Protein AF-A0A816LWI3-F1 (afdb_monomer)

Foldseek 3Di:
DPDPPPDDDDAPCVVPVDDPVVVVVVVVVVVVVVVVVVVVVVVVVVVLVVQLVVLVVLLVVLVVVLVVVVVCVVVVHPDDCVVVNVVSVVVNVVSVVSNVD

Secondary structure (DSSP, 8-state):
-------PPPPHHHHHSS-HHHHHHHHHHHHHHHHHHHHHHHHHHHHHHHHHHHHHHHHHHHHHHHHHHHHHHHTT-SS--HHHHHHHHHHHHHHHH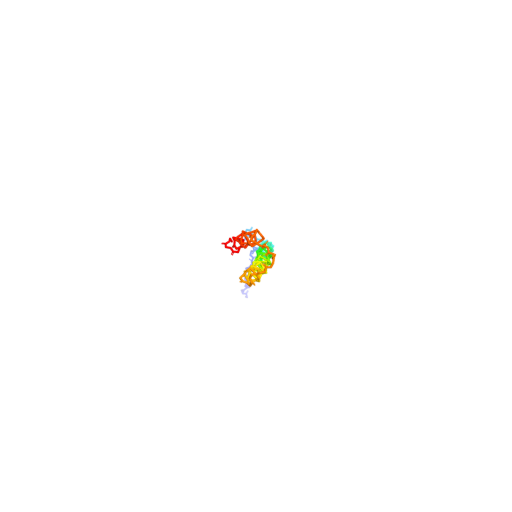HHH-

Radius of gyration: 33.93 Å; Cα contacts (8 Å, |Δi|>4): 37; chains: 1; bounding box: 58×26×106 Å

Nearest PDB structures (foldseek):
  2bde-assembly1_A  TM=7.466E-01  e=4.693E+00  Legionella pneumophila

Structure (mmCIF, N/CA/C/O backbone):
data_AF-A0A816LWI3-F1
#
_entry.id   AF-A0A816LWI3-F1
#
loop_
_atom_site.group_PDB
_atom_site.id
_atom_site.type_symbol
_atom_site.label_atom_id
_atom_site.label_alt_id
_atom_site.label_comp_id
_atom_site.label_asym_id
_atom_site.label_entity_id
_atom_site.label_seq_id
_atom_site.pdbx_PDB_ins_code
_atom_site.Cartn_x
_atom_site.Cartn_y
_atom_site.Cartn_z
_atom_site.occupancy
_atom_site.B_iso_or_equiv
_atom_site.auth_seq_id
_atom_site.auth_comp_id
_atom_site.auth_asym_id
_atom_site.auth_atom_id
_atom_site.pdbx_PDB_model_num
ATOM 1 N N . MET A 1 1 ? 36.207 -16.817 -70.785 1.00 41.12 1 MET A N 1
ATOM 2 C CA . MET A 1 1 ? 35.822 -16.972 -69.367 1.00 41.12 1 MET A CA 1
ATOM 3 C C . MET A 1 1 ? 35.433 -15.603 -68.858 1.00 41.12 1 MET A C 1
ATOM 5 O O . MET A 1 1 ? 36.300 -14.765 -68.648 1.00 41.12 1 MET A O 1
ATOM 9 N N . GLU A 1 2 ? 34.135 -15.339 -68.782 1.00 48.72 2 GLU A N 1
ATOM 10 C CA . GLU A 1 2 ? 33.604 -14.054 -68.339 1.00 48.72 2 GLU A CA 1
ATOM 11 C C . GLU A 1 2 ? 33.621 -14.056 -66.808 1.00 48.72 2 GLU A C 1
ATOM 13 O O . GLU A 1 2 ? 32.827 -14.725 -66.151 1.00 48.72 2 GLU A O 1
ATOM 18 N N . GLY A 1 3 ? 34.654 -13.432 -66.241 1.00 52.66 3 GLY A N 1
ATOM 19 C CA . GLY A 1 3 ? 34.859 -13.381 -64.801 1.00 52.66 3 GLY A CA 1
ATOM 20 C C . GLY A 1 3 ? 33.772 -12.535 -64.153 1.00 52.66 3 GLY A C 1
ATOM 21 O O . GLY A 1 3 ? 33.684 -11.335 -64.411 1.00 52.66 3 GLY A O 1
ATOM 22 N N . SER A 1 4 ? 32.954 -13.156 -63.304 1.00 58.53 4 SER A N 1
ATOM 23 C CA . SER A 1 4 ? 31.945 -12.477 -62.497 1.00 58.53 4 SER A CA 1
ATOM 24 C C . SER A 1 4 ? 32.569 -11.275 -61.783 1.00 58.53 4 SER A C 1
ATOM 26 O O . SER A 1 4 ? 33.384 -11.441 -60.872 1.00 58.53 4 SER A O 1
ATOM 28 N N . LYS A 1 5 ? 32.192 -10.054 -62.188 1.00 63.22 5 LYS A N 1
ATOM 29 C CA . LYS A 1 5 ? 32.515 -8.825 -61.452 1.00 63.22 5 LYS A CA 1
ATOM 30 C C . LYS A 1 5 ? 31.956 -8.981 -60.038 1.00 63.22 5 LYS A C 1
ATOM 32 O O . LYS A 1 5 ? 30.752 -8.852 -59.827 1.00 63.22 5 LYS A O 1
ATOM 37 N N . LYS A 1 6 ? 32.822 -9.276 -59.063 1.00 64.25 6 LYS A N 1
ATOM 38 C CA . LYS A 1 6 ? 32.474 -9.195 -57.640 1.00 64.25 6 LYS A CA 1
ATOM 39 C C . LYS A 1 6 ? 32.053 -7.754 -57.365 1.00 64.25 6 LYS A C 1
ATOM 41 O O . LYS A 1 6 ? 32.897 -6.865 -57.303 1.00 64.25 6 LYS A O 1
ATOM 46 N N . MET A 1 7 ? 30.753 -7.517 -57.223 1.00 63.78 7 MET A N 1
ATOM 47 C CA . MET A 1 7 ? 30.249 -6.250 -56.708 1.00 63.78 7 MET A CA 1
ATOM 48 C C . MET A 1 7 ? 30.772 -6.101 -55.277 1.00 63.78 7 MET A C 1
ATOM 50 O O . MET A 1 7 ? 30.360 -6.843 -54.383 1.00 63.78 7 MET A O 1
ATOM 54 N N . MET A 1 8 ? 31.722 -5.189 -55.061 1.00 64.44 8 MET A N 1
ATOM 55 C CA . MET A 1 8 ? 32.136 -4.811 -53.713 1.00 64.44 8 MET A CA 1
ATOM 56 C C . MET A 1 8 ? 30.920 -4.219 -52.997 1.00 64.44 8 MET A C 1
ATOM 58 O O . MET A 1 8 ? 30.321 -3.251 -53.468 1.00 64.44 8 MET A O 1
ATOM 62 N N . LYS A 1 9 ? 30.516 -4.832 -51.880 1.00 74.69 9 LYS A N 1
ATOM 63 C CA . LYS A 1 9 ? 29.468 -4.269 -51.028 1.00 74.69 9 LYS A CA 1
ATOM 64 C C . LYS A 1 9 ? 30.004 -2.975 -50.415 1.00 74.69 9 LYS A C 1
ATOM 66 O O . LYS A 1 9 ? 31.079 -2.990 -49.819 1.00 74.69 9 LYS A O 1
ATOM 71 N N . ARG A 1 10 ? 29.262 -1.876 -50.577 1.00 75.81 10 ARG A N 1
ATOM 72 C CA . ARG A 1 10 ? 29.559 -0.607 -49.901 1.00 75.81 10 ARG A CA 1
ATOM 73 C C . ARG A 1 10 ? 29.473 -0.805 -48.378 1.00 75.81 10 ARG A C 1
ATOM 75 O O . ARG A 1 10 ? 28.574 -1.530 -47.939 1.00 75.81 10 ARG A O 1
ATOM 82 N N . PRO A 1 11 ? 30.384 -0.221 -47.581 1.00 78.06 11 PRO A N 1
ATOM 83 C CA . PRO A 1 11 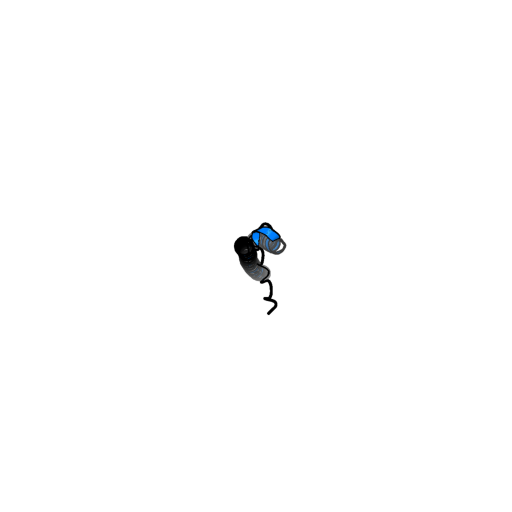? 30.305 -0.253 -46.124 1.00 78.06 11 PRO A CA 1
ATOM 84 C C . PRO A 1 11 ? 28.943 0.236 -45.611 1.00 78.06 11 PRO A C 1
ATOM 86 O O . PRO A 1 11 ? 28.374 1.184 -46.147 1.00 78.06 11 PRO A O 1
ATOM 89 N N . ILE A 1 12 ? 28.427 -0.396 -44.553 1.00 72.75 12 ILE A N 1
ATOM 90 C CA . ILE A 1 12 ? 27.090 -0.119 -43.991 1.00 72.75 12 ILE A CA 1
ATOM 91 C C . ILE A 1 12 ? 26.931 1.365 -43.618 1.00 72.75 12 ILE A C 1
ATOM 93 O O . ILE A 1 12 ? 25.922 1.967 -43.984 1.00 72.75 12 ILE A O 1
ATOM 97 N N . LYS A 1 13 ? 27.957 1.976 -43.009 1.00 78.25 13 LYS A N 1
ATOM 98 C CA . LYS A 1 13 ? 28.001 3.412 -42.696 1.00 78.25 13 LYS A CA 1
ATOM 99 C C . LYS A 1 13 ? 27.710 4.323 -43.881 1.00 78.25 13 LYS A C 1
ATOM 101 O O . LYS A 1 13 ? 27.057 5.346 -43.728 1.00 78.25 13 LYS A O 1
ATOM 106 N N . GLU A 1 14 ? 28.224 3.969 -45.056 1.00 77.88 14 GLU A N 1
ATOM 107 C CA . GLU A 1 14 ? 28.124 4.790 -46.265 1.00 77.88 14 GLU A CA 1
ATOM 108 C C . GLU A 1 14 ? 26.694 4.793 -46.820 1.00 77.88 14 GLU A C 1
ATOM 110 O O . GLU A 1 14 ? 26.246 5.780 -47.393 1.00 77.88 14 GLU A O 1
ATOM 115 N N . VAL A 1 15 ? 25.963 3.691 -46.630 1.00 78.88 15 VAL A N 1
ATOM 116 C CA . VAL A 1 15 ? 24.589 3.531 -47.124 1.00 78.88 15 VAL A CA 1
ATOM 117 C C . VAL A 1 15 ? 23.561 4.036 -46.109 1.00 78.88 15 VAL A C 1
ATOM 119 O O . VAL A 1 15 ? 22.558 4.624 -46.503 1.00 78.88 15 VAL A O 1
ATOM 122 N N . TYR A 1 16 ? 23.798 3.807 -44.816 1.00 77.00 16 TYR A N 1
ATOM 123 C CA . TYR A 1 16 ? 22.810 4.035 -43.757 1.00 77.00 16 TYR A CA 1
ATOM 124 C C . TYR A 1 16 ? 23.164 5.182 -42.800 1.00 77.00 16 TYR A C 1
ATOM 126 O O . TYR A 1 16 ? 22.362 5.517 -41.933 1.00 77.00 16 TYR A O 1
ATOM 134 N N . GLY A 1 17 ? 24.343 5.794 -42.936 1.00 80.94 17 GLY A N 1
ATOM 135 C CA . GLY A 1 17 ? 24.791 6.914 -42.100 1.00 80.94 17 GLY A CA 1
ATOM 136 C C . GLY A 1 17 ? 25.208 6.534 -40.674 1.00 80.94 17 GLY A C 1
ATOM 137 O O . GLY A 1 17 ? 25.691 7.393 -39.939 1.00 80.94 17 GLY A O 1
ATOM 138 N N . SER A 1 18 ? 25.061 5.269 -40.276 1.00 78.50 18 SER A N 1
ATOM 139 C CA . SER A 1 18 ? 25.463 4.742 -38.969 1.00 78.50 18 SER A CA 1
ATOM 140 C C . SER A 1 18 ? 25.967 3.307 -39.083 1.00 78.50 18 SER A C 1
ATOM 142 O O . SER A 1 18 ? 25.612 2.574 -40.012 1.00 78.50 18 SER A O 1
ATOM 144 N N . ASP A 1 19 ? 26.825 2.913 -38.143 1.00 85.56 19 ASP A N 1
ATOM 145 C CA . ASP A 1 19 ? 27.337 1.549 -38.077 1.00 85.56 19 ASP A CA 1
ATOM 146 C C . ASP A 1 19 ? 26.432 0.667 -37.209 1.00 85.56 19 ASP A C 1
ATOM 148 O O . ASP A 1 19 ? 25.739 1.127 -36.300 1.00 85.56 19 ASP A O 1
ATOM 152 N N . ALA A 1 20 ? 26.460 -0.646 -37.452 1.00 83.12 20 ALA A N 1
ATOM 153 C CA . ALA A 1 20 ? 25.672 -1.609 -36.677 1.00 83.12 20 ALA A CA 1
ATOM 154 C C . ALA A 1 20 ? 25.985 -1.555 -35.165 1.00 83.12 20 ALA A C 1
ATOM 156 O O . ALA A 1 20 ? 25.105 -1.793 -34.337 1.00 83.12 20 ALA A O 1
ATOM 157 N N . SER A 1 21 ? 27.221 -1.194 -34.802 1.00 86.31 21 SER A N 1
ATOM 158 C CA . SER A 1 21 ? 27.635 -0.956 -33.417 1.00 86.31 21 SER A CA 1
ATOM 159 C C . SER A 1 21 ? 26.879 0.197 -32.763 1.00 86.31 21 SER A C 1
ATOM 161 O O . SER A 1 21 ? 26.555 0.110 -31.581 1.00 86.31 21 SER A O 1
ATOM 163 N N . ASP A 1 22 ? 26.566 1.253 -33.514 1.00 86.81 22 ASP A N 1
ATOM 164 C CA . ASP A 1 22 ? 25.874 2.434 -32.991 1.00 86.81 22 ASP A CA 1
ATOM 165 C C . ASP A 1 22 ? 24.426 2.078 -32.649 1.00 86.81 22 ASP A C 1
ATOM 167 O O . ASP A 1 22 ? 23.942 2.388 -31.559 1.00 86.81 22 ASP A O 1
ATOM 171 N N . GLY A 1 23 ? 23.764 1.332 -33.541 1.00 86.25 23 GLY A N 1
ATOM 172 C CA . GLY A 1 23 ? 22.430 0.786 -33.294 1.00 86.25 23 GLY A CA 1
ATOM 173 C C . GLY A 1 23 ? 22.398 -0.167 -32.097 1.00 86.25 23 GLY A C 1
ATOM 174 O O . GLY A 1 23 ? 21.513 -0.060 -31.249 1.00 86.25 23 GLY A O 1
ATOM 175 N N . PHE A 1 24 ? 23.391 -1.055 -31.980 1.00 89.06 24 PHE A N 1
ATOM 176 C CA . PHE A 1 24 ? 23.505 -1.976 -30.848 1.00 89.06 24 PHE A CA 1
ATOM 177 C C . PHE A 1 24 ? 23.714 -1.241 -29.517 1.00 89.06 24 PHE A C 1
ATOM 179 O O . PHE A 1 24 ? 23.013 -1.513 -28.543 1.00 89.06 24 PHE A O 1
ATOM 186 N N . ASN A 1 25 ? 24.643 -0.283 -29.471 1.00 93.06 25 ASN A N 1
ATOM 187 C CA . ASN A 1 25 ? 24.932 0.487 -28.263 1.00 93.06 25 ASN A CA 1
ATOM 188 C C . ASN A 1 25 ? 23.734 1.340 -27.835 1.00 93.06 25 ASN A C 1
ATOM 190 O O . ASN A 1 25 ? 23.416 1.386 -26.646 1.00 93.06 25 ASN A O 1
ATOM 194 N N . LYS A 1 26 ? 23.024 1.943 -28.796 1.00 93.00 26 LYS A N 1
ATOM 195 C CA . LYS A 1 26 ? 21.776 2.666 -28.537 1.00 93.00 26 LYS A CA 1
ATOM 196 C C . LYS A 1 26 ? 20.703 1.743 -27.955 1.00 93.00 26 LYS A C 1
ATOM 198 O O . LYS A 1 26 ? 20.161 2.038 -26.895 1.00 93.00 26 LYS A O 1
ATOM 203 N N . GLY A 1 27 ? 20.447 0.597 -28.589 1.00 92.44 27 GLY A N 1
ATOM 204 C CA . GLY A 1 27 ? 19.464 -0.373 -28.097 1.00 92.44 27 GLY A CA 1
ATOM 205 C C . GLY A 1 27 ? 19.809 -0.911 -26.705 1.00 92.44 27 GLY A C 1
ATOM 206 O O . GLY A 1 27 ? 18.925 -1.078 -25.863 1.00 92.44 27 GLY A O 1
ATOM 207 N N . LYS A 1 28 ? 21.101 -1.117 -26.421 1.00 95.19 28 LYS A N 1
ATOM 208 C CA . LYS A 1 28 ? 21.584 -1.499 -25.091 1.00 95.19 28 LYS A CA 1
ATOM 209 C C . LYS A 1 28 ? 21.281 -0.419 -24.049 1.00 95.19 28 LYS A C 1
ATOM 211 O O . LYS A 1 28 ? 20.763 -0.755 -22.988 1.00 95.19 28 LYS A O 1
ATOM 216 N N . ALA A 1 29 ? 21.572 0.847 -24.346 1.00 95.25 29 ALA A N 1
ATOM 217 C CA . ALA A 1 29 ? 21.294 1.962 -23.440 1.00 95.25 29 ALA A CA 1
ATOM 218 C C . ALA A 1 29 ? 19.788 2.100 -23.153 1.00 95.25 29 ALA A C 1
ATOM 220 O O . ALA A 1 29 ? 19.387 2.109 -21.991 1.00 95.25 29 ALA A O 1
ATOM 221 N N . GLU A 1 30 ? 18.948 2.079 -24.192 1.00 95.38 30 GLU A N 1
ATOM 222 C CA . GLU A 1 30 ? 17.486 2.154 -24.045 1.00 95.38 30 GLU A CA 1
ATOM 223 C C . GLU A 1 30 ? 16.921 0.978 -23.233 1.00 95.38 30 GLU A C 1
ATOM 225 O O . GLU A 1 30 ? 16.006 1.145 -22.428 1.00 95.38 30 GLU A O 1
ATOM 230 N N . THR A 1 31 ? 17.471 -0.225 -23.416 1.00 95.94 31 THR A N 1
ATOM 231 C CA . THR A 1 31 ? 17.046 -1.410 -22.655 1.00 95.94 31 THR A CA 1
ATOM 232 C C . THR A 1 31 ? 17.373 -1.264 -21.171 1.00 95.94 31 THR A C 1
ATOM 234 O O . THR A 1 31 ? 16.540 -1.597 -20.328 1.00 95.94 31 THR A O 1
ATOM 237 N N . VAL A 1 32 ? 18.557 -0.738 -20.840 1.00 95.88 32 VAL A N 1
ATOM 238 C CA . VAL A 1 32 ? 18.951 -0.469 -19.450 1.00 95.88 32 VAL A CA 1
ATOM 239 C C . VAL A 1 32 ? 18.013 0.555 -18.815 1.00 95.88 32 VAL A C 1
ATOM 241 O O . VAL A 1 32 ? 17.515 0.316 -17.717 1.00 95.88 32 VAL A O 1
ATOM 244 N N . GLU A 1 33 ? 17.714 1.656 -19.505 1.00 96.44 33 GLU A N 1
ATOM 245 C CA . GLU A 1 33 ? 16.791 2.678 -18.996 1.00 96.44 33 GLU A CA 1
ATOM 246 C C . GLU A 1 33 ? 15.389 2.115 -18.738 1.00 96.44 33 GLU A C 1
ATOM 248 O O . GLU A 1 33 ? 14.826 2.321 -17.661 1.00 96.44 33 GLU A O 1
ATOM 253 N N . ARG A 1 34 ? 14.845 1.339 -19.684 1.00 96.12 34 ARG A N 1
ATOM 254 C CA . ARG A 1 34 ? 13.529 0.696 -19.536 1.00 96.12 34 ARG A CA 1
ATOM 255 C C . ARG A 1 34 ? 13.496 -0.279 -18.367 1.00 96.12 34 ARG A C 1
ATOM 257 O O . ARG A 1 34 ? 12.545 -0.266 -17.590 1.00 96.12 34 ARG A O 1
ATOM 264 N N . TYR A 1 35 ? 14.529 -1.102 -18.219 1.00 96.12 35 TYR A N 1
ATOM 265 C CA . TYR A 1 35 ? 14.623 -2.034 -17.101 1.00 96.12 35 TYR A CA 1
ATOM 266 C C . TYR A 1 35 ? 14.678 -1.299 -15.754 1.00 96.12 35 TYR A C 1
ATOM 268 O O . TYR A 1 35 ? 13.965 -1.661 -14.821 1.00 96.12 35 TYR A O 1
ATOM 276 N N . MET A 1 36 ? 15.452 -0.214 -15.664 1.00 95.81 36 MET A N 1
ATOM 277 C CA . MET A 1 36 ? 15.516 0.614 -14.458 1.00 95.81 36 MET A CA 1
ATOM 278 C C . MET A 1 36 ? 14.173 1.272 -14.126 1.00 95.81 36 MET A C 1
ATOM 280 O O . MET A 1 36 ? 13.808 1.340 -12.954 1.00 95.81 36 MET A O 1
ATOM 284 N N . ALA A 1 37 ? 13.421 1.726 -15.131 1.00 95.69 37 ALA A N 1
ATOM 285 C CA . ALA A 1 37 ? 12.079 2.267 -14.928 1.00 95.69 37 ALA A CA 1
ATOM 286 C C . ALA A 1 37 ? 11.116 1.204 -14.374 1.00 95.69 37 ALA A C 1
ATOM 288 O O . ALA A 1 37 ? 10.413 1.466 -13.400 1.00 95.69 37 ALA A O 1
ATOM 289 N N . LEU A 1 38 ? 11.139 -0.015 -14.925 1.00 95.75 38 LEU A N 1
ATOM 290 C CA . LEU A 1 38 ? 10.327 -1.131 -14.428 1.00 95.75 38 LEU A CA 1
ATOM 291 C C . LEU A 1 38 ? 10.682 -1.510 -12.986 1.00 95.75 38 LEU A C 1
ATOM 293 O O . LEU A 1 38 ? 9.789 -1.740 -12.176 1.00 95.75 38 LEU A O 1
ATOM 297 N N . LEU A 1 39 ? 11.973 -1.532 -12.645 1.00 94.88 39 LEU A N 1
ATOM 298 C CA . LEU A 1 39 ? 12.413 -1.790 -11.274 1.00 94.88 39 LEU A CA 1
ATOM 299 C C . LEU A 1 39 ? 11.927 -0.721 -10.291 1.00 94.88 39 LEU A C 1
ATOM 301 O O . LEU A 1 39 ? 11.544 -1.058 -9.172 1.00 94.88 39 LEU A O 1
ATOM 305 N N . ARG A 1 40 ? 11.934 0.559 -10.684 1.00 93.62 40 ARG A N 1
ATOM 306 C CA . ARG A 1 40 ? 11.410 1.648 -9.842 1.00 93.62 40 ARG A CA 1
ATOM 307 C C . ARG A 1 40 ? 9.916 1.479 -9.593 1.00 93.62 40 ARG A C 1
ATOM 309 O O . ARG A 1 40 ? 9.523 1.414 -8.435 1.00 93.62 40 ARG A O 1
ATOM 316 N N . LEU A 1 41 ? 9.135 1.268 -10.653 1.00 92.88 41 LEU A N 1
ATOM 317 C CA . LEU A 1 41 ? 7.691 1.026 -10.554 1.00 92.88 41 LEU A CA 1
ATOM 318 C C . LEU A 1 41 ? 7.367 -0.194 -9.682 1.00 92.88 41 LEU A C 1
ATOM 320 O O . LEU A 1 41 ? 6.489 -0.136 -8.827 1.00 92.88 41 LEU A O 1
ATOM 324 N N . SER A 1 42 ? 8.104 -1.295 -9.854 1.00 90.25 42 SER A N 1
ATOM 325 C CA . SER A 1 42 ? 7.921 -2.495 -9.033 1.00 90.25 42 SER A CA 1
ATOM 326 C C . SER A 1 42 ? 8.231 -2.242 -7.557 1.00 90.25 42 SER A C 1
ATOM 328 O O . SER A 1 42 ? 7.551 -2.790 -6.691 1.00 90.25 42 SER A O 1
ATOM 330 N N . ASN A 1 43 ? 9.250 -1.435 -7.256 1.00 89.56 43 ASN A N 1
ATOM 331 C CA . ASN A 1 43 ? 9.595 -1.090 -5.881 1.00 89.56 43 ASN A CA 1
ATOM 332 C C . ASN A 1 43 ? 8.569 -0.148 -5.249 1.00 89.56 43 ASN A C 1
ATOM 334 O O . ASN A 1 43 ? 8.207 -0.367 -4.098 1.00 89.56 43 ASN A O 1
ATOM 338 N N . GLU A 1 44 ? 8.092 0.856 -5.985 1.00 88.88 44 GLU A N 1
ATOM 339 C CA . GLU A 1 44 ? 7.029 1.768 -5.543 1.00 88.88 44 GLU A CA 1
ATOM 340 C C . GLU A 1 44 ? 5.744 0.998 -5.233 1.00 88.88 44 GLU A C 1
ATOM 342 O O . GLU A 1 44 ? 5.179 1.155 -4.153 1.00 88.88 44 GLU A O 1
ATOM 347 N N . HIS A 1 45 ? 5.343 0.083 -6.121 1.00 89.06 45 HIS A N 1
ATOM 348 C CA . HIS A 1 45 ? 4.172 -0.761 -5.901 1.00 89.06 45 HIS A CA 1
ATOM 349 C C . HIS A 1 45 ? 4.313 -1.635 -4.650 1.00 89.06 45 HIS A C 1
ATOM 351 O O . HIS A 1 45 ? 3.409 -1.674 -3.822 1.00 89.06 45 HIS A O 1
ATOM 357 N N . ARG A 1 46 ? 5.472 -2.281 -4.464 1.00 89.12 46 ARG A N 1
ATOM 358 C CA . ARG A 1 46 ? 5.742 -3.103 -3.277 1.00 89.12 46 ARG A CA 1
ATOM 359 C C . ARG A 1 46 ? 5.731 -2.282 -1.983 1.00 89.12 46 ARG A C 1
ATOM 361 O O . ARG A 1 46 ? 5.287 -2.780 -0.955 1.00 89.12 46 ARG A O 1
ATOM 368 N N . LEU A 1 47 ? 6.272 -1.062 -2.002 1.00 83.50 47 LEU A N 1
ATOM 369 C CA . LEU A 1 47 ? 6.247 -0.173 -0.836 1.00 83.50 47 LEU A CA 1
ATOM 370 C C . LEU A 1 47 ? 4.810 0.228 -0.492 1.00 83.50 47 LEU A C 1
ATOM 372 O O . LEU A 1 47 ? 4.418 0.086 0.661 1.00 83.50 47 LEU A O 1
ATOM 376 N N . SER A 1 48 ? 4.021 0.605 -1.498 1.00 86.12 48 SER A N 1
ATOM 377 C CA . SER A 1 48 ? 2.598 0.920 -1.341 1.00 86.12 48 SER A CA 1
ATOM 378 C C . SER A 1 48 ? 1.796 -0.268 -0.792 1.00 86.12 48 SER A C 1
ATOM 380 O O . SER A 1 48 ? 0.991 -0.096 0.118 1.00 86.12 48 SER A O 1
ATOM 382 N N . GLU A 1 49 ? 2.057 -1.490 -1.263 1.00 87.44 49 GLU A N 1
ATOM 383 C CA . GLU A 1 49 ? 1.410 -2.703 -0.747 1.00 87.44 49 GLU A CA 1
ATOM 384 C C . GLU A 1 49 ? 1.743 -2.949 0.737 1.00 87.44 49 GLU A C 1
ATOM 386 O O . GLU A 1 49 ? 0.865 -3.284 1.533 1.00 87.44 49 GLU A O 1
ATOM 391 N N . ILE A 1 50 ? 3.000 -2.733 1.143 1.00 89.75 50 ILE A N 1
ATOM 392 C CA . ILE A 1 50 ? 3.418 -2.844 2.550 1.00 89.75 50 ILE A CA 1
ATOM 393 C C . ILE A 1 50 ? 2.722 -1.790 3.416 1.00 89.75 50 ILE A C 1
ATOM 395 O O . ILE A 1 50 ? 2.230 -2.125 4.495 1.00 89.75 50 ILE A O 1
ATOM 399 N N . GLU A 1 51 ? 2.683 -0.537 2.965 1.00 88.06 51 GLU A N 1
ATOM 400 C CA . GLU A 1 51 ? 2.011 0.561 3.670 1.00 88.06 51 GLU A CA 1
ATOM 401 C C . GLU A 1 51 ? 0.515 0.272 3.832 1.00 88.06 51 GLU A C 1
ATOM 403 O O . GLU A 1 51 ? -0.022 0.383 4.937 1.00 88.06 51 GLU A O 1
ATOM 408 N N . TRP A 1 52 ? -0.135 -0.216 2.773 1.00 88.38 52 TRP A N 1
ATOM 409 C CA . TRP A 1 52 ? -1.535 -0.627 2.809 1.00 88.38 52 TRP A CA 1
ATOM 410 C C . TRP A 1 52 ? -1.774 -1.767 3.806 1.00 88.38 52 TRP A C 1
ATOM 412 O O . TRP A 1 52 ? -2.682 -1.694 4.635 1.00 88.38 52 TRP A O 1
ATOM 422 N N . HIS A 1 53 ? -0.927 -2.800 3.801 1.00 90.06 53 HIS A N 1
ATOM 423 C CA . HIS A 1 53 ? -1.023 -3.897 4.766 1.00 90.06 53 HIS A CA 1
ATOM 424 C C . HIS A 1 53 ? -0.853 -3.431 6.214 1.00 90.06 53 HIS A C 1
ATOM 426 O O . HIS A 1 53 ? -1.560 -3.913 7.103 1.00 90.06 53 HIS A O 1
ATOM 432 N N . GLN A 1 54 ? 0.059 -2.491 6.469 1.00 90.94 54 GLN A N 1
ATOM 433 C CA . GLN A 1 54 ? 0.245 -1.911 7.799 1.00 90.94 54 GLN A CA 1
ATOM 434 C C . GLN A 1 54 ? -0.982 -1.108 8.239 1.00 90.94 54 GLN A C 1
ATOM 436 O O . GLN A 1 54 ? -1.459 -1.300 9.361 1.00 90.94 54 GLN A O 1
ATOM 441 N N . ALA A 1 55 ? -1.529 -0.265 7.357 1.00 88.50 55 ALA A N 1
ATOM 442 C CA . ALA A 1 55 ? -2.747 0.495 7.623 1.00 88.50 55 ALA A CA 1
ATOM 443 C C . ALA A 1 55 ? -3.939 -0.435 7.909 1.00 88.50 55 ALA A C 1
ATOM 445 O O . ALA A 1 55 ? -4.628 -0.270 8.917 1.00 88.50 55 ALA A O 1
ATOM 446 N N . ALA A 1 56 ? -4.113 -1.485 7.100 1.00 90.81 56 ALA A N 1
ATOM 447 C CA . ALA A 1 56 ? -5.177 -2.473 7.263 1.00 90.81 56 ALA A CA 1
ATOM 448 C C . ALA A 1 56 ? -5.042 -3.232 8.590 1.00 90.81 56 ALA A C 1
ATOM 450 O O . ALA A 1 56 ? -6.014 -3.399 9.327 1.00 90.81 56 ALA A O 1
ATOM 451 N N . SER A 1 57 ? -3.821 -3.648 8.941 1.00 93.62 57 SER A N 1
ATOM 452 C CA . SER A 1 57 ? -3.555 -4.307 10.220 1.00 93.62 57 SER A CA 1
ATOM 453 C C . SER A 1 57 ? -3.850 -3.393 11.413 1.00 93.62 57 SER A C 1
ATOM 455 O O . SER A 1 57 ? -4.378 -3.870 12.421 1.00 93.62 57 SER A O 1
ATOM 457 N N .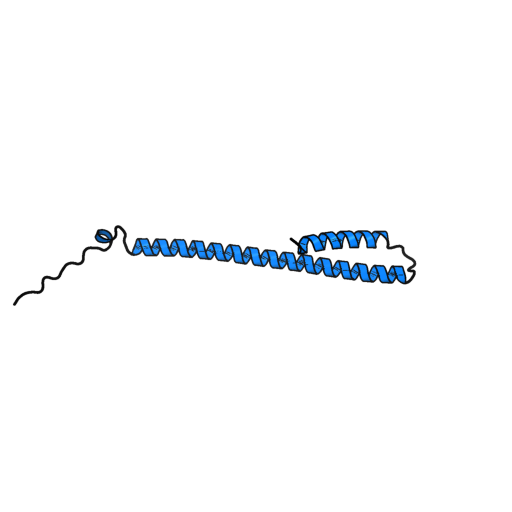 LYS A 1 58 ? -3.523 -2.096 11.323 1.00 92.56 58 LYS A N 1
ATOM 458 C CA . LYS A 1 58 ? -3.818 -1.114 12.376 1.00 92.56 58 LYS A CA 1
ATOM 459 C C . LYS A 1 58 ? -5.327 -0.925 12.539 1.00 92.56 58 LYS A C 1
ATOM 461 O O . LYS A 1 58 ? -5.819 -1.031 13.660 1.00 92.56 58 LYS A O 1
ATOM 466 N N . ALA A 1 59 ? -6.053 -0.725 11.438 1.00 92.81 59 ALA A N 1
ATOM 467 C CA . ALA A 1 59 ? -7.507 -0.568 11.451 1.00 92.81 59 ALA A CA 1
ATOM 468 C C . ALA A 1 59 ? -8.206 -1.784 12.085 1.00 92.81 59 ALA A C 1
ATOM 470 O O . ALA A 1 59 ? -9.032 -1.624 12.981 1.00 92.81 59 ALA A O 1
ATOM 471 N N . ASN A 1 60 ? -7.803 -3.005 11.713 1.00 94.25 60 ASN A N 1
ATOM 472 C CA . ASN A 1 60 ? -8.364 -4.236 12.283 1.00 94.25 60 ASN A CA 1
ATOM 473 C C . ASN A 1 60 ? -8.115 -4.362 13.796 1.00 94.25 60 ASN A C 1
ATOM 475 O O . ASN A 1 60 ? -8.997 -4.795 14.541 1.00 94.25 60 ASN A O 1
ATOM 479 N N . SER A 1 61 ? -6.924 -3.974 14.261 1.00 95.44 61 SER A N 1
ATOM 480 C CA . SER A 1 61 ? -6.587 -3.977 15.689 1.00 95.44 61 SER A CA 1
ATOM 481 C C . SER A 1 61 ? -7.450 -2.986 16.475 1.00 95.44 61 SER A C 1
ATOM 483 O O . SER A 1 61 ? -8.020 -3.353 17.501 1.00 95.44 61 SER A O 1
ATOM 485 N N . ILE A 1 62 ? -7.599 -1.754 15.974 1.00 93.50 62 ILE A N 1
ATOM 486 C CA . ILE A 1 62 ? -8.428 -0.718 16.609 1.00 93.50 62 ILE A CA 1
ATOM 487 C C . ILE A 1 62 ? -9.900 -1.144 16.635 1.00 93.50 62 ILE A C 1
ATOM 489 O O . ILE A 1 62 ? -10.543 -1.047 17.678 1.00 93.50 62 ILE A O 1
ATOM 493 N N . ALA A 1 63 ? -10.420 -1.685 15.530 1.00 93.88 63 ALA A N 1
ATOM 494 C CA . ALA A 1 63 ? -11.791 -2.187 15.462 1.00 93.88 63 ALA A CA 1
ATOM 495 C C . ALA A 1 63 ? -12.056 -3.278 16.517 1.00 93.88 63 ALA A C 1
ATOM 497 O O . ALA A 1 63 ? -13.064 -3.227 17.218 1.00 93.88 63 ALA A O 1
ATOM 498 N N . SER A 1 64 ? -11.107 -4.203 16.698 1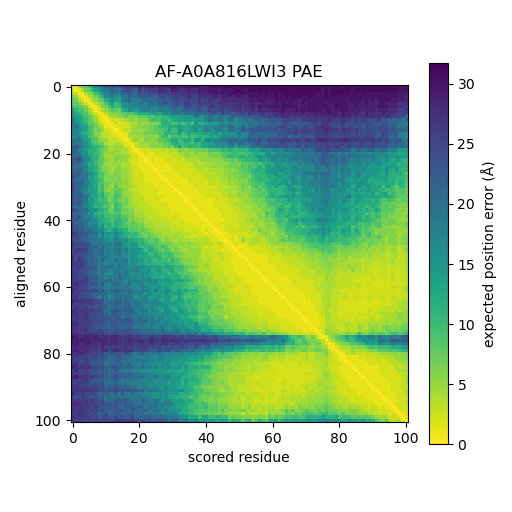.00 95.31 64 SER A N 1
ATOM 499 C CA . SER A 1 64 ? -11.198 -5.249 17.728 1.00 95.31 64 SER A CA 1
ATOM 500 C C . SER A 1 64 ? -11.183 -4.669 19.153 1.00 95.31 64 SER A C 1
ATOM 502 O O . SER A 1 64 ? -11.885 -5.156 20.037 1.00 95.31 64 SER A O 1
ATOM 504 N N . GLN A 1 65 ? -10.396 -3.613 19.400 1.00 94.25 65 GLN A N 1
ATOM 505 C CA . GLN A 1 65 ? -10.368 -2.926 20.700 1.00 94.25 65 GLN A CA 1
ATOM 506 C C . GLN A 1 65 ? -11.677 -2.189 21.000 1.00 94.25 65 GLN A C 1
ATOM 508 O O . GLN A 1 65 ? -12.153 -2.231 22.134 1.00 94.25 65 GLN A O 1
ATOM 513 N N . ILE A 1 66 ? -12.271 -1.543 19.992 1.00 94.69 66 ILE A N 1
ATOM 514 C CA . ILE A 1 66 ? -13.576 -0.880 20.101 1.00 94.69 66 ILE A CA 1
ATOM 515 C C . ILE A 1 66 ? -14.654 -1.894 20.485 1.00 94.69 66 ILE A C 1
ATOM 517 O O . ILE A 1 66 ? -15.385 -1.655 21.443 1.00 94.69 66 ILE A O 1
ATOM 521 N N . GLU A 1 67 ? -14.718 -3.034 19.789 1.00 94.06 67 GLU A N 1
ATOM 522 C CA . GLU A 1 67 ? -15.686 -4.099 20.077 1.00 94.06 67 GLU A CA 1
ATOM 523 C C . GLU A 1 67 ? -15.584 -4.564 21.539 1.00 94.06 67 GLU A C 1
ATOM 525 O O . GLU A 1 67 ? -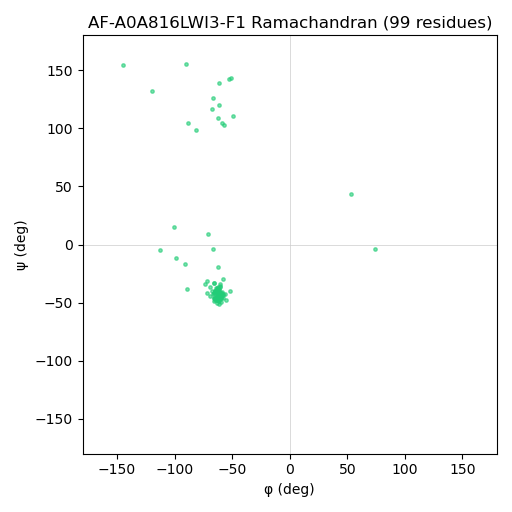16.583 -4.582 22.263 1.00 94.06 67 GLU A O 1
ATOM 530 N N . LEU A 1 68 ? -14.361 -4.818 22.016 1.00 92.25 68 LEU A N 1
ATOM 531 C CA . LEU A 1 68 ? -14.114 -5.212 23.403 1.00 92.25 68 LEU A CA 1
ATOM 532 C C . LEU A 1 68 ? -14.549 -4.134 24.411 1.00 92.25 68 LEU A C 1
ATOM 534 O O . LEU A 1 68 ? -15.170 -4.446 25.430 1.00 92.25 68 LEU A O 1
ATOM 538 N N . LEU A 1 69 ? -14.232 -2.861 24.157 1.00 90.62 69 LEU A N 1
ATOM 539 C CA . LEU A 1 69 ? -14.630 -1.762 25.042 1.00 90.62 69 LEU A CA 1
ATOM 540 C C . LEU A 1 69 ? -16.147 -1.583 25.084 1.00 90.62 69 LEU A C 1
ATOM 542 O O . LEU A 1 69 ? -16.707 -1.372 26.162 1.00 90.62 69 LEU A O 1
ATOM 546 N N . GLU A 1 70 ? -16.825 -1.705 23.944 1.00 90.81 70 GLU A N 1
ATOM 547 C CA . GLU A 1 70 ? -18.282 -1.661 23.896 1.00 90.81 70 GLU A CA 1
ATOM 548 C C . GLU A 1 70 ? -18.917 -2.778 24.727 1.00 90.81 70 GLU A C 1
ATOM 550 O O . GLU A 1 70 ? -19.895 -2.528 25.436 1.00 90.81 70 GLU A O 1
ATOM 555 N N . GLU A 1 71 ? -18.377 -3.998 24.671 1.00 91.06 71 GLU A N 1
ATOM 556 C CA . GLU A 1 71 ? -18.836 -5.115 25.501 1.00 91.06 71 GLU A CA 1
ATOM 557 C C . GLU A 1 71 ? -18.640 -4.838 26.997 1.00 91.06 71 GLU A C 1
ATOM 559 O O . GLU A 1 71 ? -19.566 -5.035 27.789 1.00 91.06 71 GLU A O 1
ATOM 564 N N . ILE A 1 72 ? -17.473 -4.316 27.389 1.00 88.19 72 ILE A N 1
ATOM 565 C CA . ILE A 1 72 ? -17.165 -3.964 28.784 1.00 88.19 72 ILE A CA 1
ATOM 566 C C . ILE A 1 72 ? -18.120 -2.882 29.308 1.00 88.19 72 ILE A C 1
ATOM 568 O O . ILE A 1 72 ? -18.636 -2.992 30.427 1.00 88.19 72 ILE A O 1
ATOM 572 N N . ILE A 1 73 ? -18.390 -1.850 28.503 1.00 86.69 73 ILE A N 1
ATOM 573 C CA . ILE A 1 73 ? -19.320 -0.769 28.855 1.00 86.69 73 ILE A CA 1
ATOM 574 C C . ILE A 1 73 ? -20.751 -1.320 28.973 1.00 86.69 73 ILE A C 1
ATOM 576 O O . ILE A 1 73 ? -21.434 -1.061 29.970 1.00 86.69 73 ILE A O 1
ATOM 580 N N . LYS A 1 74 ? -21.201 -2.141 28.009 1.00 86.88 74 LYS A N 1
ATOM 581 C CA . LYS A 1 74 ? -22.530 -2.790 28.026 1.00 86.88 74 LYS A CA 1
ATOM 582 C C . LYS A 1 74 ? -22.714 -3.697 29.246 1.00 86.88 74 LYS A C 1
ATOM 584 O O . LYS A 1 74 ? -23.803 -3.730 29.819 1.00 86.88 74 LYS A O 1
ATOM 589 N N . ALA A 1 75 ? -21.657 -4.372 29.698 1.00 87.44 75 ALA A N 1
ATOM 590 C CA . ALA A 1 75 ? -21.664 -5.223 30.888 1.00 87.44 75 ALA A CA 1
ATOM 591 C C . ALA A 1 75 ? -21.772 -4.451 32.225 1.00 87.44 75 ALA A C 1
ATOM 593 O O . ALA A 1 75 ? -21.637 -5.054 33.291 1.00 87.44 75 ALA A O 1
ATOM 594 N N . LYS A 1 76 ? -22.037 -3.131 32.196 1.00 71.50 76 LYS A N 1
ATOM 595 C CA . LYS A 1 76 ? -22.029 -2.225 33.361 1.00 71.50 76 LYS A CA 1
ATOM 596 C C . LYS A 1 76 ? -20.711 -2.305 34.134 1.00 71.50 76 LYS A C 1
ATOM 598 O O . LYS A 1 76 ? -20.701 -2.364 35.367 1.00 71.50 76 LYS A O 1
ATOM 603 N N . GLY A 1 77 ? -19.600 -2.332 33.396 1.00 65.38 77 GLY A N 1
ATOM 604 C CA . GLY A 1 77 ? -18.262 -2.287 33.964 1.00 65.38 77 GLY A CA 1
ATOM 605 C C . GLY A 1 77 ? -18.105 -1.126 34.949 1.00 65.38 77 GLY A C 1
ATOM 606 O O . GLY A 1 77 ? -18.642 -0.039 34.763 1.00 65.38 77 GLY A O 1
ATOM 607 N N . LYS A 1 78 ? -17.346 -1.357 36.023 1.00 73.69 78 LYS A N 1
ATOM 608 C CA . LYS A 1 78 ? -17.078 -0.378 37.093 1.00 73.69 78 LYS A CA 1
ATOM 609 C C . LYS A 1 78 ? -16.231 0.825 36.630 1.00 73.69 78 LYS A C 1
ATOM 611 O O . LYS A 1 78 ? -15.959 1.715 37.430 1.00 73.69 78 LYS A O 1
ATOM 616 N N . PHE A 1 79 ? -15.784 0.807 35.377 1.00 74.25 79 PHE A N 1
ATOM 617 C CA . PHE A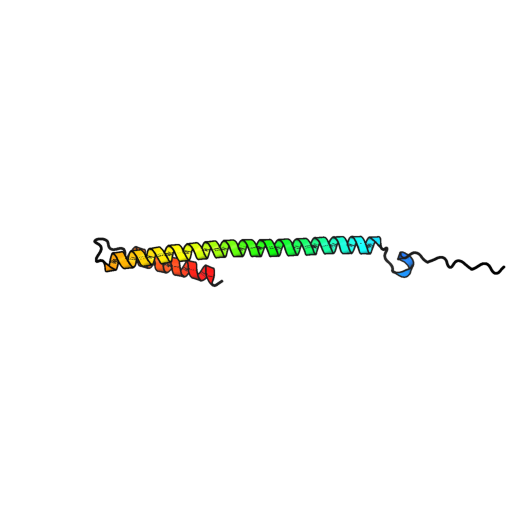 1 79 ? -14.858 1.748 34.763 1.00 74.25 79 PHE A CA 1
ATOM 618 C C . PHE A 1 79 ? -15.541 2.427 33.576 1.00 74.25 79 PHE A C 1
ATOM 620 O O . PHE A 1 79 ? -16.151 1.754 32.746 1.00 74.25 79 PHE A O 1
ATOM 627 N N . ASP A 1 80 ? -15.433 3.752 33.511 1.00 81.62 80 ASP A N 1
ATOM 628 C CA . ASP A 1 80 ? -15.917 4.549 32.389 1.00 81.62 80 ASP A CA 1
ATOM 629 C C . ASP A 1 80 ? -14.815 4.655 31.328 1.00 81.62 80 ASP A C 1
ATOM 631 O O . ASP A 1 80 ? -13.832 5.375 31.506 1.00 81.62 80 ASP A O 1
ATOM 635 N N . PHE A 1 81 ? -14.975 3.903 30.240 1.00 87.75 81 PHE A N 1
ATOM 636 C CA . PHE A 1 81 ? -14.076 3.929 29.086 1.00 87.75 81 PHE A CA 1
ATOM 637 C C . PHE A 1 81 ? -14.628 4.765 27.924 1.00 87.75 81 PHE A C 1
ATOM 639 O O . PHE A 1 81 ? -14.132 4.656 26.807 1.00 87.75 81 PHE A O 1
ATOM 646 N N . THR A 1 82 ? -15.644 5.606 28.157 1.00 87.56 82 THR A N 1
ATOM 647 C CA . THR A 1 82 ? -16.309 6.369 27.085 1.00 87.56 82 THR A CA 1
ATOM 648 C C . THR A 1 82 ? -15.332 7.278 26.336 1.00 87.56 82 THR A C 1
ATOM 650 O O . THR A 1 82 ? -15.365 7.336 25.112 1.00 87.56 82 THR A O 1
ATOM 653 N N . ALA A 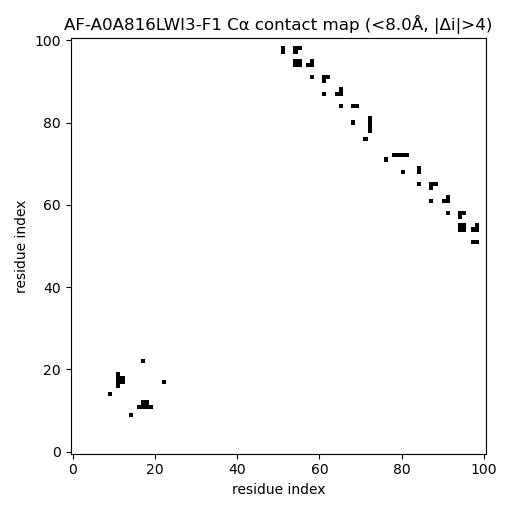1 83 ? -14.417 7.943 27.048 1.00 91.50 83 ALA A N 1
ATOM 654 C CA . ALA A 1 83 ? -13.411 8.803 26.424 1.00 91.50 83 ALA A CA 1
ATOM 655 C C . ALA A 1 83 ? -12.416 8.016 25.548 1.00 91.50 83 ALA A C 1
ATOM 657 O O . ALA A 1 83 ? -12.093 8.449 24.445 1.00 91.50 83 ALA A O 1
ATOM 658 N N . GLU A 1 84 ? -11.967 6.847 26.014 1.00 91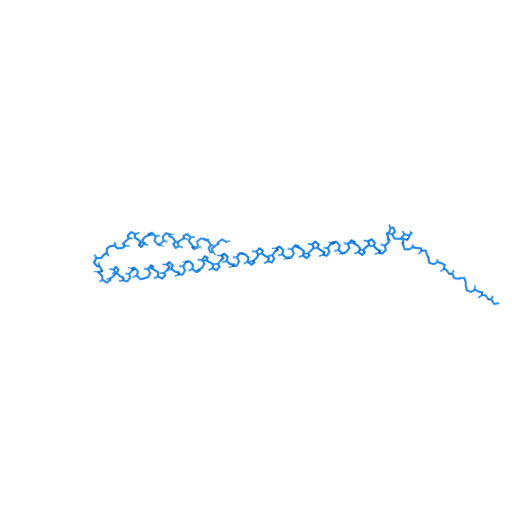.56 84 GLU A N 1
ATOM 659 C CA . GLU A 1 84 ? -11.041 5.991 25.260 1.00 91.56 84 GLU A CA 1
ATOM 660 C C . GLU A 1 84 ? -11.725 5.385 24.025 1.00 91.56 84 GLU A C 1
ATOM 662 O O . GLU A 1 84 ? -11.120 5.285 22.962 1.00 91.56 84 GLU A O 1
ATOM 667 N N . LEU A 1 85 ? -13.012 5.037 24.146 1.00 91.88 85 LEU A N 1
ATOM 668 C CA . LEU A 1 85 ? -13.830 4.541 23.043 1.00 91.88 85 LEU A CA 1
ATOM 669 C C . LEU A 1 85 ? -13.977 5.589 21.932 1.00 91.88 85 LEU A C 1
ATOM 671 O O . LEU A 1 85 ? -13.794 5.260 20.764 1.00 91.88 85 LEU A O 1
ATOM 675 N N . GLU A 1 86 ? -14.305 6.837 22.278 1.00 93.81 86 GLU A N 1
ATOM 676 C CA . GLU A 1 86 ? -14.437 7.911 21.284 1.00 93.81 86 GLU A CA 1
ATOM 677 C C . GLU A 1 86 ? -13.099 8.224 20.608 1.00 93.81 86 GLU A C 1
ATOM 679 O O . GLU A 1 86 ? -13.044 8.349 19.386 1.00 93.81 86 GLU A O 1
ATOM 684 N N . LYS A 1 87 ? -12.002 8.227 21.372 1.00 95.38 87 LYS A N 1
ATOM 685 C CA . LYS A 1 87 ? -10.656 8.378 20.815 1.00 95.38 87 LYS A CA 1
ATOM 686 C C . LYS A 1 87 ? -10.315 7.260 19.822 1.00 95.38 87 LYS A C 1
ATOM 688 O O . LYS A 1 87 ? -9.836 7.541 18.730 1.00 95.38 87 LYS A O 1
ATOM 693 N N . LEU A 1 88 ? -10.593 5.997 20.155 1.00 94.19 88 LEU A N 1
ATOM 694 C CA . LEU A 1 88 ? -10.335 4.879 19.241 1.00 94.19 88 LEU A CA 1
ATOM 695 C C . LEU A 1 88 ? -11.209 4.935 17.982 1.00 94.19 88 LEU A C 1
ATOM 697 O O . LEU A 1 88 ? -10.752 4.530 16.917 1.00 94.19 88 LEU A O 1
ATOM 701 N N . LYS A 1 89 ? -12.446 5.442 18.063 1.00 93.25 89 LYS A N 1
ATOM 702 C CA . LYS A 1 89 ? -13.290 5.654 16.873 1.00 93.25 89 LYS A CA 1
ATOM 703 C C . LYS A 1 89 ? -12.707 6.711 15.936 1.00 93.25 89 LYS A C 1
ATOM 705 O O . LYS A 1 89 ? -12.757 6.521 14.723 1.00 93.25 89 LYS A O 1
ATOM 710 N N . GLU A 1 90 ? -12.154 7.790 16.484 1.00 94.44 90 GLU A N 1
ATOM 711 C CA . GLU A 1 90 ? -11.445 8.812 15.707 1.00 94.44 90 GLU A CA 1
ATOM 712 C C . GLU A 1 90 ? -10.180 8.224 15.061 1.00 94.44 90 GLU A C 1
ATOM 714 O O . GLU A 1 90 ? -10.019 8.304 13.844 1.00 94.44 90 GLU A O 1
ATOM 719 N N . GLU A 1 91 ? -9.360 7.495 15.827 1.00 92.62 91 GLU A N 1
ATOM 720 C CA . GLU A 1 91 ? -8.170 6.810 15.300 1.00 92.62 91 GLU A CA 1
ATOM 721 C C . GLU A 1 91 ? -8.510 5.759 14.224 1.00 92.62 91 GLU A C 1
ATOM 723 O O . GLU A 1 91 ? -7.736 5.556 13.282 1.00 92.62 91 GLU A O 1
ATOM 728 N N . LEU A 1 92 ? -9.657 5.078 14.339 1.00 92.31 92 LEU A N 1
ATOM 729 C CA . LEU A 1 92 ? -10.143 4.156 13.311 1.00 92.31 92 LEU A CA 1
ATOM 730 C C . LEU A 1 92 ? -10.507 4.904 12.027 1.00 92.31 92 LEU A C 1
ATOM 732 O O . LEU A 1 92 ? -10.176 4.429 10.943 1.00 92.31 92 LEU A O 1
ATOM 736 N N . MET A 1 93 ? -11.166 6.059 12.140 1.00 91.00 93 MET A N 1
ATOM 737 C CA . MET A 1 93 ? -11.535 6.890 10.993 1.00 91.00 93 MET A CA 1
ATOM 738 C C . MET A 1 93 ? -10.289 7.354 10.232 1.00 91.00 93 MET A C 1
ATOM 740 O O . MET A 1 93 ? -10.210 7.146 9.023 1.00 91.00 93 MET A O 1
ATOM 744 N N . GLU A 1 94 ? -9.279 7.861 10.942 1.00 89.19 94 GLU A N 1
ATOM 745 C CA . GLU A 1 94 ? -7.989 8.242 10.351 1.00 89.19 94 GLU A CA 1
ATOM 746 C C . GLU A 1 94 ? -7.291 7.051 9.672 1.00 89.19 94 GLU A C 1
ATOM 748 O O . GLU A 1 94 ? -6.772 7.158 8.560 1.00 89.19 94 GLU A O 1
ATOM 753 N N . ALA A 1 95 ? -7.291 5.877 10.314 1.00 87.06 95 ALA A N 1
ATOM 754 C CA . ALA A 1 95 ? -6.695 4.674 9.736 1.00 87.06 95 ALA A CA 1
ATOM 755 C C . ALA A 1 95 ? -7.438 4.199 8.474 1.00 87.06 95 ALA A C 1
ATOM 757 O O . ALA A 1 95 ? -6.809 3.673 7.555 1.00 87.06 95 ALA A O 1
ATOM 758 N N . MET A 1 96 ? -8.759 4.386 8.415 1.00 85.75 96 MET A N 1
ATOM 759 C CA . MET A 1 96 ? -9.574 4.071 7.242 1.00 85.75 96 MET A CA 1
ATOM 760 C C . MET A 1 96 ? -9.380 5.077 6.102 1.00 85.75 96 MET A C 1
ATOM 762 O O . MET A 1 96 ? -9.396 4.661 4.947 1.00 85.75 96 MET A O 1
ATOM 766 N N . GLU A 1 97 ? -9.140 6.360 6.385 1.00 85.00 97 GLU A N 1
ATOM 767 C CA . GLU A 1 97 ? -8.776 7.340 5.350 1.00 85.00 97 GLU A CA 1
ATOM 768 C C . GLU A 1 97 ? -7.479 6.945 4.632 1.00 85.00 97 GLU A C 1
ATOM 770 O O . GLU A 1 97 ? -7.427 6.967 3.403 1.00 85.00 97 GLU A O 1
ATOM 775 N N . CYS A 1 98 ? -6.472 6.467 5.371 1.00 80.25 98 CYS A N 1
ATOM 776 C CA . CYS A 1 98 ? -5.232 5.934 4.793 1.00 80.25 98 CYS A CA 1
ATOM 777 C C . CYS A 1 98 ? -5.436 4.693 3.902 1.00 80.25 98 CYS A C 1
ATOM 779 O O . CYS A 1 98 ? -4.553 4.370 3.115 1.00 80.25 98 CYS A O 1
ATOM 781 N N . LEU A 1 99 ? -6.562 3.981 4.029 1.00 81.75 99 LEU A N 1
ATOM 782 C CA . LEU A 1 99 ? -6.908 2.829 3.184 1.00 81.75 99 LEU A CA 1
ATOM 783 C C . LEU A 1 99 ? -7.714 3.210 1.935 1.00 81.75 99 LEU A C 1
ATOM 785 O O . LEU A 1 99 ? -7.852 2.378 1.036 1.00 81.75 99 LEU A O 1
ATOM 789 N N . LEU A 1 100 ? -8.293 4.414 1.909 1.00 76.44 100 LEU A N 1
ATOM 790 C CA . LEU A 1 100 ? -9.160 4.911 0.836 1.00 76.44 100 LEU A CA 1
ATOM 791 C C . LEU A 1 100 ? -8.432 5.821 -0.168 1.00 76.44 100 LEU A C 1
ATOM 793 O O . LEU A 1 100 ? -9.009 6.122 -1.216 1.00 76.44 100 LEU A O 1
ATOM 797 N N . MET A 1 101 ? -7.210 6.259 0.149 1.00 62.75 101 MET A N 1
ATOM 798 C CA . MET A 1 101 ? -6.307 6.983 -0.759 1.00 62.75 101 MET A CA 1
ATOM 799 C C . MET A 1 101 ? -5.433 6.027 -1.570 1.00 62.75 101 MET A C 1
ATOM 801 O O . MET A 1 101 ? -5.178 6.359 -2.750 1.00 62.75 101 MET A O 1
#

Mean predicted aligned error: 11.93 Å

Sequence (101 aa):
MEGSKKMMKRPIKEVYGSDASDGFNKGKAETVERYMALLRLSNEHRLSEIEWHQAASKANSIASQIELLEEIIKAKGKFDFTAELEKLKEELMEAMECLLM

Solvent-accessible surface area (backbone ato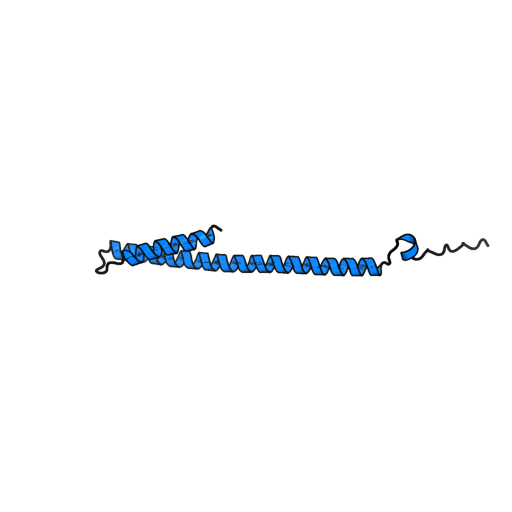ms only — not comparable to full-atom values): 5872 Å² total; per-residue (Å²): 133,86,72,80,77,77,77,77,78,76,59,61,40,80,78,68,77,49,46,74,64,56,57,50,53,50,52,51,51,54,48,52,53,53,50,53,52,52,52,49,53,54,50,53,52,53,51,51,52,51,52,46,52,51,37,52,53,50,32,53,52,42,53,54,51,46,53,54,51,53,51,43,52,73,69,66,47,98,58,91,54,64,70,61,47,54,51,46,53,51,55,34,50,57,32,47,51,68,71,74,112

Organism: Brassica napus (NCBI:txid3708)

pLDDT: mean 85.65, std 11.17, range [41.12, 96.44]